Protein AF-A0A1F9RU15-F1 (afdb_monomer_lite)

pLDDT: mean 88.41, std 12.35, range [39.91, 97.62]

Sequence (59 aa):
MKGGSIMPVIQVLELSRRYRNQWVVLDQRYNVLDHGGSLGDLRAKHAAEGRRTFMLVSG

Structure (mmCIF, N/CA/C/O backbone):
data_AF-A0A1F9RU15-F1
#
_entry.id   AF-A0A1F9RU15-F1
#
loop_
_atom_site.group_PDB
_atom_site.id
_atom_site.type_symbol
_atom_site.label_atom_id
_atom_site.label_alt_id
_atom_site.label_comp_id
_atom_site.label_asym_id
_atom_site.label_entity_id
_atom_site.label_seq_id
_atom_site.pdbx_PDB_ins_code
_atom_site.Cartn_x
_atom_site.Cartn_y
_atom_site.Cartn_z
_atom_site.occupancy
_atom_site.B_iso_or_equiv
_atom_site.auth_seq_id
_atom_site.auth_comp_id
_atom_site.auth_asym_id
_atom_site.auth_atom_id
_atom_site.pdbx_PDB_model_num
ATOM 1 N N . MET A 1 1 ? 25.419 -5.989 2.260 1.00 39.91 1 MET A N 1
ATOM 2 C CA . MET A 1 1 ? 24.211 -6.171 3.098 1.00 39.91 1 MET A CA 1
ATOM 3 C C . MET A 1 1 ? 23.073 -5.397 2.443 1.00 39.91 1 MET A C 1
ATOM 5 O O . MET A 1 1 ? 23.219 -4.197 2.265 1.00 39.91 1 MET A O 1
ATOM 9 N N . LYS A 1 2 ? 22.003 -6.054 1.973 1.00 46.38 2 LYS A N 1
ATOM 10 C CA . LYS A 1 2 ? 20.847 -5.346 1.393 1.00 46.38 2 LYS A CA 1
ATOM 11 C C . LYS A 1 2 ? 20.031 -4.776 2.555 1.00 46.38 2 LYS A C 1
ATOM 13 O O . LYS A 1 2 ? 19.283 -5.516 3.181 1.00 46.38 2 LYS A O 1
ATOM 18 N N . GLY A 1 3 ? 20.266 -3.509 2.893 1.00 45.38 3 GLY A N 1
ATOM 19 C CA . GLY A 1 3 ? 19.538 -2.815 3.951 1.00 45.38 3 GLY A CA 1
ATOM 20 C C . GLY A 1 3 ? 18.057 -2.753 3.599 1.00 45.38 3 GLY A C 1
ATOM 21 O O . GLY A 1 3 ? 17.686 -2.139 2.601 1.00 45.38 3 GLY A O 1
ATOM 22 N N . GLY A 1 4 ? 17.218 -3.423 4.388 1.00 60.56 4 GLY A N 1
ATOM 23 C CA . GLY A 1 4 ? 15.802 -3.091 4.421 1.00 60.56 4 GLY A CA 1
ATOM 24 C C . GLY A 1 4 ? 15.705 -1.662 4.932 1.00 60.56 4 GLY A C 1
ATOM 25 O O . GLY A 1 4 ? 16.202 -1.370 6.018 1.00 60.56 4 GLY A O 1
ATOM 26 N N . SER A 1 5 ? 15.155 -0.761 4.121 1.00 70.88 5 SER A N 1
ATOM 27 C CA . SER A 1 5 ? 14.839 0.578 4.603 1.00 70.88 5 SER A CA 1
ATOM 28 C C . SER A 1 5 ? 13.854 0.421 5.773 1.00 70.88 5 SER A C 1
ATOM 30 O O . SER A 1 5 ? 13.024 -0.487 5.771 1.00 70.88 5 SER A O 1
ATOM 32 N N . ILE A 1 6 ? 14.002 1.208 6.832 1.00 81.88 6 ILE A N 1
ATOM 33 C CA . ILE A 1 6 ? 13.093 1.154 7.983 1.00 81.88 6 ILE A CA 1
ATOM 34 C C . ILE A 1 6 ? 12.137 2.326 7.820 1.00 81.88 6 ILE A C 1
ATOM 36 O O . ILE A 1 6 ? 12.577 3.471 7.722 1.00 81.88 6 ILE A O 1
ATOM 40 N N . MET A 1 7 ? 10.835 2.046 7.762 1.00 86.12 7 MET A N 1
AT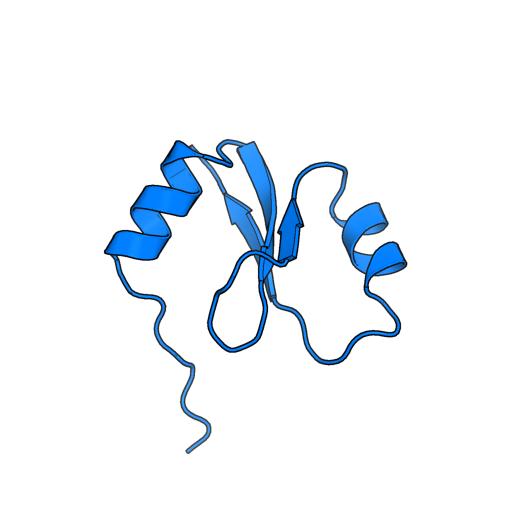OM 41 C CA . MET A 1 7 ? 9.828 3.101 7.706 1.00 86.12 7 MET A CA 1
ATOM 42 C C . MET A 1 7 ? 9.819 3.873 9.039 1.00 86.12 7 MET A C 1
ATOM 44 O O . MET A 1 7 ? 9.726 3.246 10.098 1.00 86.12 7 MET A O 1
ATOM 48 N N . PRO A 1 8 ? 9.894 5.216 9.026 1.00 88.12 8 PRO A N 1
ATOM 49 C CA . PRO A 1 8 ? 9.772 6.023 10.234 1.00 88.12 8 PRO A CA 1
ATOM 50 C C . PRO A 1 8 ? 8.424 5.814 10.936 1.00 88.12 8 PRO A C 1
ATOM 52 O O . PRO A 1 8 ? 7.377 5.791 10.290 1.00 88.12 8 PRO A O 1
ATOM 55 N N . VAL A 1 9 ? 8.426 5.767 12.272 1.00 88.44 9 VAL A N 1
ATOM 56 C CA . VAL A 1 9 ? 7.204 5.597 13.089 1.00 88.44 9 VAL A CA 1
ATOM 57 C C . VAL A 1 9 ? 6.144 6.659 12.778 1.00 88.44 9 VAL A C 1
ATOM 59 O O . VAL A 1 9 ? 4.959 6.347 12.731 1.00 88.44 9 VAL A O 1
ATOM 62 N N . ILE A 1 10 ? 6.557 7.902 12.505 1.00 87.81 10 ILE A N 1
ATOM 63 C CA . ILE A 1 10 ? 5.636 8.991 12.144 1.00 87.81 10 ILE A CA 1
ATOM 64 C C . ILE A 1 10 ? 4.837 8.636 10.881 1.00 87.81 10 ILE A C 1
ATOM 66 O O . ILE A 1 10 ? 3.623 8.819 10.864 1.00 87.81 10 ILE A O 1
ATOM 70 N N . GLN A 1 11 ? 5.483 8.063 9.861 1.00 88.81 11 GLN A N 1
ATOM 71 C CA . GLN A 1 11 ? 4.795 7.643 8.636 1.00 88.81 11 GLN A CA 1
ATOM 72 C C . GLN A 1 11 ? 3.825 6.490 8.901 1.00 88.81 11 GLN A C 1
ATOM 74 O O . GLN A 1 11 ? 2.712 6.515 8.386 1.00 88.81 11 GLN A O 1
ATOM 79 N N . VAL A 1 12 ? 4.195 5.523 9.749 1.00 89.69 12 VAL A N 1
ATOM 80 C CA . VAL A 1 12 ? 3.289 4.430 10.148 1.00 89.69 12 VAL A CA 1
ATOM 81 C C . VAL A 1 12 ? 2.012 4.991 10.780 1.00 89.69 12 VAL A C 1
ATOM 83 O O . VAL A 1 12 ? 0.911 4.613 10.385 1.00 89.69 12 VAL A O 1
ATOM 86 N N . LEU A 1 13 ? 2.142 5.944 11.709 1.00 91.25 13 LEU A N 1
ATOM 87 C CA . LEU A 1 13 ? 0.991 6.579 12.358 1.00 91.25 13 LEU A CA 1
ATOM 88 C C . LEU A 1 13 ? 0.119 7.358 11.363 1.00 91.25 13 LEU A C 1
ATOM 90 O O . LEU A 1 13 ? -1.111 7.317 11.449 1.00 91.25 13 LEU A O 1
ATOM 94 N N . GLU A 1 14 ? 0.730 8.052 10.400 1.00 91.75 14 GLU A N 1
ATOM 95 C CA . GLU A 1 14 ? -0.017 8.735 9.344 1.00 91.75 14 GLU A CA 1
ATOM 96 C C . GLU A 1 14 ? -0.776 7.763 8.437 1.00 91.75 14 GLU A C 1
ATOM 98 O O . GLU A 1 14 ? -1.943 8.025 8.128 1.00 91.75 14 GLU A O 1
ATOM 103 N N . LEU A 1 15 ? -0.159 6.636 8.064 1.00 93.44 15 LEU A N 1
ATOM 104 C CA . LEU A 1 15 ? -0.804 5.587 7.277 1.00 93.44 15 LEU A CA 1
ATOM 105 C C . LEU A 1 15 ? -2.012 5.010 8.021 1.00 93.44 15 LEU A C 1
ATOM 107 O O . LEU A 1 15 ? -3.113 5.008 7.471 1.00 93.44 15 LEU A O 1
ATOM 111 N N . SER A 1 16 ? -1.838 4.616 9.288 1.00 92.81 16 SER A N 1
ATOM 112 C CA . SER A 1 16 ? -2.918 4.090 10.137 1.00 92.81 16 SER A CA 1
ATOM 113 C C . SER A 1 16 ? -4.071 5.073 10.325 1.00 92.81 16 SER A C 1
ATOM 115 O O . SER A 1 16 ? -5.222 4.651 10.439 1.00 92.81 16 SER A O 1
ATOM 117 N N . ARG A 1 17 ? -3.795 6.384 10.342 1.00 93.94 17 ARG A N 1
ATOM 118 C CA . ARG A 1 17 ? -4.833 7.415 10.467 1.00 93.94 17 ARG A CA 1
ATOM 119 C C . ARG A 1 17 ? -5.590 7.659 9.159 1.00 93.94 17 ARG A C 1
ATOM 121 O O . ARG A 1 17 ? -6.797 7.875 9.208 1.00 93.94 17 ARG A O 1
ATOM 128 N N . ARG A 1 18 ? -4.900 7.675 8.013 1.00 94.69 18 ARG A N 1
ATOM 129 C CA . ARG A 1 18 ? 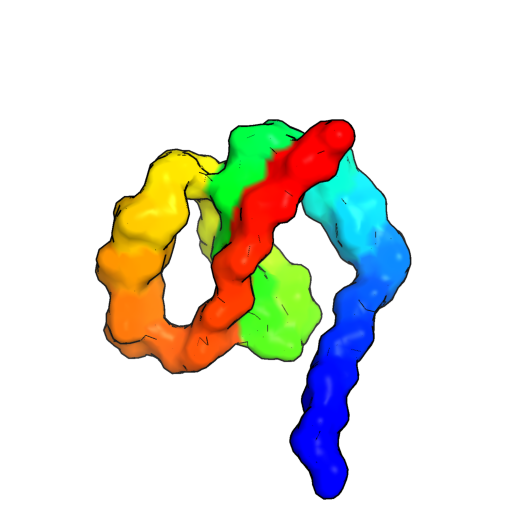-5.484 8.080 6.717 1.00 94.69 18 ARG A CA 1
ATOM 130 C C . ARG A 1 18 ? -6.056 6.918 5.904 1.00 94.69 18 ARG A C 1
ATOM 132 O O . ARG A 1 18 ? -7.065 7.101 5.235 1.00 94.69 18 ARG A O 1
ATOM 139 N N . TYR A 1 19 ? -5.441 5.740 5.977 1.00 95.81 19 TYR A N 1
ATOM 140 C CA . TYR A 1 19 ? -5.745 4.596 5.108 1.00 95.81 19 TYR A CA 1
ATOM 141 C C . TYR A 1 19 ? -6.206 3.367 5.895 1.00 95.81 19 TYR A C 1
ATOM 143 O O . TYR A 1 19 ? -6.011 2.234 5.462 1.00 95.81 19 TYR A O 1
ATOM 151 N N . ARG A 1 20 ? -6.816 3.575 7.069 1.00 94.44 20 ARG A N 1
ATOM 152 C CA . ARG A 1 20 ? -7.334 2.490 7.911 1.00 94.44 20 ARG A CA 1
ATOM 153 C C . ARG A 1 20 ? -8.228 1.546 7.101 1.00 94.44 20 ARG A C 1
ATOM 155 O O . ARG A 1 20 ? -9.161 1.993 6.435 1.00 94.44 20 ARG A O 1
ATOM 162 N N . ASN A 1 21 ? -7.966 0.248 7.229 1.00 94.94 21 ASN A N 1
ATOM 163 C CA . ASN A 1 21 ? -8.654 -0.851 6.550 1.00 94.94 21 ASN A CA 1
ATOM 164 C C . ASN A 1 21 ? -8.569 -0.787 5.017 1.00 94.94 21 ASN A C 1
ATOM 166 O O . ASN A 1 21 ? -9.463 -1.272 4.326 1.00 94.94 21 ASN A O 1
ATOM 170 N N . GLN A 1 22 ? -7.502 -0.194 4.480 1.00 96.56 22 GLN A N 1
ATOM 171 C CA . GLN A 1 22 ? -7.254 -0.124 3.043 1.00 96.56 22 GLN A CA 1
ATOM 172 C C . GLN A 1 22 ? -5.898 -0.730 2.693 1.00 96.56 22 GLN A C 1
ATOM 174 O O . GLN A 1 22 ? -4.950 -0.721 3.483 1.00 96.56 22 GLN A O 1
ATOM 179 N N . TRP A 1 23 ? -5.809 -1.237 1.468 1.00 97.62 23 TRP A N 1
ATOM 180 C CA . TRP A 1 23 ? -4.526 -1.498 0.838 1.00 97.62 23 TRP A CA 1
ATOM 181 C C . TRP A 1 23 ? -3.869 -0.190 0.414 1.00 97.62 23 TRP A C 1
ATOM 183 O O . TRP A 1 23 ? -4.547 0.747 -0.001 1.00 97.62 23 TRP A O 1
ATOM 193 N N . VAL A 1 24 ? -2.546 -0.145 0.509 1.00 97.06 24 VAL A N 1
ATOM 194 C CA . VAL A 1 24 ? -1.720 1.012 0.167 1.00 97.06 24 VAL A CA 1
ATOM 195 C C . VAL A 1 24 ? -0.524 0.533 -0.647 1.00 97.06 24 VAL A C 1
ATOM 197 O O . VAL A 1 24 ? 0.089 -0.493 -0.330 1.00 97.06 24 VAL A O 1
ATOM 200 N N . VAL A 1 25 ? -0.190 1.274 -1.697 1.00 96.50 25 VAL A N 1
ATOM 201 C CA . VAL A 1 25 ? 0.970 1.045 -2.557 1.00 96.50 25 VAL A CA 1
ATOM 202 C C . VAL A 1 25 ? 2.023 2.084 -2.218 1.00 96.50 25 VAL A C 1
ATOM 204 O O . VAL A 1 25 ? 1.758 3.284 -2.268 1.00 96.50 25 VAL A O 1
ATOM 207 N N . LEU A 1 26 ? 3.223 1.621 -1.888 1.00 93.88 26 LEU A N 1
ATOM 208 C CA . LEU A 1 26 ? 4.349 2.466 -1.525 1.00 93.88 26 LEU A CA 1
ATOM 209 C C . LEU A 1 26 ? 5.495 2.315 -2.526 1.00 93.88 26 LEU A C 1
ATOM 211 O O . LEU A 1 26 ? 5.759 1.223 -3.050 1.00 93.88 26 LEU A O 1
ATOM 215 N N . ASP A 1 27 ? 6.222 3.407 -2.741 1.00 91.31 27 ASP A N 1
ATOM 216 C CA . ASP A 1 27 ? 7.515 3.374 -3.417 1.00 91.31 27 ASP A CA 1
ATOM 217 C C . ASP A 1 27 ? 8.637 2.836 -2.494 1.00 91.31 27 ASP A C 1
ATOM 219 O O . ASP A 1 27 ? 8.415 2.399 -1.362 1.00 91.31 27 ASP A O 1
ATOM 223 N N . GLN A 1 28 ? 9.882 2.854 -2.980 1.00 86.88 28 GLN A N 1
ATOM 224 C CA . GLN A 1 28 ? 11.055 2.393 -2.218 1.00 86.88 28 GLN A CA 1
ATOM 225 C C . GLN A 1 28 ? 11.462 3.328 -1.067 1.00 86.88 28 GLN A C 1
ATOM 227 O O . GLN A 1 28 ? 12.272 2.948 -0.222 1.00 86.88 28 GLN A O 1
ATOM 232 N N . ARG A 1 29 ? 10.934 4.553 -1.055 1.00 87.62 29 ARG A N 1
ATOM 233 C CA . ARG A 1 29 ? 11.137 5.575 -0.024 1.00 87.62 29 ARG A CA 1
ATOM 234 C C . ARG A 1 29 ? 9.928 5.689 0.914 1.00 87.62 29 ARG A C 1
ATOM 236 O O . ARG A 1 29 ? 9.896 6.610 1.723 1.00 87.62 29 ARG A O 1
ATOM 243 N N . TYR A 1 30 ? 8.980 4.751 0.827 1.00 89.38 30 TYR A N 1
ATOM 244 C CA . TYR A 1 30 ? 7.741 4.711 1.604 1.00 89.38 30 TYR A CA 1
ATOM 245 C C . TYR A 1 30 ? 6.742 5.842 1.322 1.00 89.38 30 TYR A C 1
ATOM 247 O O . TYR A 1 30 ? 5.850 6.087 2.131 1.00 89.38 30 TYR A O 1
ATOM 255 N N . ASN A 1 31 ? 6.825 6.496 0.163 1.00 90.12 31 ASN A N 1
ATOM 256 C CA . ASN A 1 31 ? 5.778 7.421 -0.268 1.00 90.12 31 ASN A CA 1
ATOM 257 C C . ASN A 1 31 ? 4.566 6.643 -0.776 1.00 90.12 31 ASN A C 1
A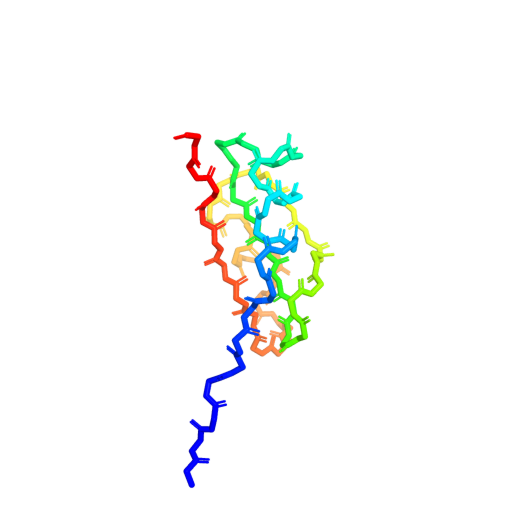TOM 259 O O . ASN A 1 31 ? 4.721 5.685 -1.536 1.00 90.12 31 ASN A O 1
ATOM 263 N N . VAL A 1 32 ? 3.367 7.085 -0.394 1.00 93.94 32 VAL A N 1
ATOM 264 C CA . VAL A 1 32 ? 2.108 6.533 -0.905 1.00 93.94 32 VAL A CA 1
ATOM 265 C C . VAL A 1 32 ? 1.931 6.941 -2.360 1.00 93.94 32 VAL A C 1
ATOM 267 O O . VAL A 1 32 ? 1.897 8.127 -2.676 1.00 93.94 32 VAL A O 1
ATOM 270 N N . LEU A 1 33 ? 1.816 5.946 -3.233 1.00 94.56 33 LEU A N 1
ATOM 271 C CA . LEU A 1 33 ? 1.540 6.124 -4.657 1.00 94.56 33 LEU A CA 1
ATOM 272 C C . LEU A 1 33 ? 0.060 5.916 -4.975 1.00 94.56 33 LEU A C 1
ATOM 274 O O . LEU A 1 33 ? -0.484 6.604 -5.831 1.00 94.56 33 LEU A O 1
ATOM 278 N N . ASP A 1 34 ? -0.568 4.954 -4.299 1.00 96.56 34 ASP A N 1
ATOM 279 C CA . ASP A 1 34 ? -1.965 4.587 -4.514 1.00 96.56 34 ASP A CA 1
ATOM 280 C C . ASP A 1 34 ? -2.546 3.892 -3.278 1.00 96.56 34 ASP A C 1
ATOM 282 O O . ASP A 1 34 ? -1.799 3.442 -2.402 1.00 96.56 34 ASP A O 1
ATOM 286 N N . HIS A 1 35 ? -3.872 3.801 -3.191 1.00 96.69 35 HIS A N 1
ATOM 287 C CA . HIS A 1 35 ? -4.561 3.133 -2.090 1.00 96.69 35 HIS A CA 1
ATOM 288 C C . HIS A 1 35 ? -6.003 2.740 -2.439 1.00 96.69 35 HIS A C 1
ATOM 290 O O . HIS A 1 35 ? -6.587 3.193 -3.420 1.00 96.69 35 HIS A O 1
ATOM 296 N N . GLY A 1 36 ? -6.604 1.922 -1.576 1.00 94.31 36 GLY A N 1
ATOM 297 C CA . GLY A 1 36 ? -7.970 1.433 -1.738 1.00 94.31 36 GLY A CA 1
ATOM 298 C C . GLY A 1 36 ? -8.072 0.249 -2.701 1.00 94.31 36 GLY A C 1
ATOM 299 O O . GLY A 1 36 ? -7.072 -0.369 -3.058 1.00 94.31 36 GLY A O 1
ATOM 300 N N . GLY A 1 37 ? -9.304 -0.103 -3.081 1.00 91.88 37 GLY A N 1
ATOM 301 C CA . GLY A 1 37 ? -9.576 -1.261 -3.938 1.00 91.88 37 GLY A CA 1
ATOM 302 C C . GLY A 1 37 ? -9.119 -2.597 -3.338 1.00 91.88 37 GLY A C 1
ATOM 303 O O . GLY A 1 37 ? -8.800 -2.707 -2.149 1.00 91.88 37 GLY A O 1
ATOM 304 N N . SER A 1 38 ? -9.106 -3.642 -4.168 1.00 95.69 38 SER A N 1
ATOM 305 C CA . SER A 1 38 ? -8.522 -4.927 -3.787 1.00 95.69 38 SER A CA 1
ATOM 306 C C . SER A 1 38 ? -7.012 -4.951 -4.059 1.00 95.69 38 SER A C 1
ATOM 308 O O . SER A 1 38 ? -6.502 -4.242 -4.928 1.00 95.69 38 SER A O 1
ATOM 310 N N . LEU A 1 39 ? -6.278 -5.828 -3.366 1.00 95.94 39 LEU A N 1
ATOM 311 C CA . LEU A 1 39 ? 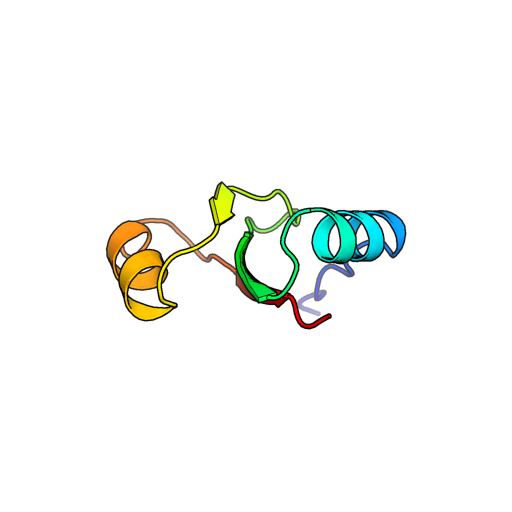-4.856 -6.061 -3.655 1.00 95.94 39 LEU A CA 1
ATOM 312 C C . LEU A 1 39 ? -4.614 -6.460 -5.122 1.00 95.94 39 LEU A C 1
ATOM 314 O O . LEU A 1 39 ? -3.575 -6.119 -5.688 1.00 95.94 39 LEU A O 1
ATOM 318 N N . GLY A 1 40 ? -5.547 -7.205 -5.723 1.00 96.69 40 GLY A N 1
ATOM 319 C CA . GLY A 1 40 ? -5.452 -7.654 -7.111 1.00 96.69 40 GLY A CA 1
ATOM 320 C C . GLY A 1 40 ? -5.463 -6.485 -8.090 1.00 96.69 40 GLY A C 1
ATOM 321 O O . GLY A 1 40 ? -4.581 -6.404 -8.943 1.00 96.69 40 GLY A O 1
ATOM 322 N N . ASP A 1 41 ? -6.389 -5.546 -7.900 1.00 95.94 41 ASP A N 1
ATOM 323 C CA . ASP A 1 41 ? -6.531 -4.367 -8.761 1.00 95.94 41 ASP A CA 1
ATOM 324 C C . ASP A 1 41 ? -5.291 -3.475 -8.687 1.00 95.94 41 ASP A C 1
ATOM 326 O O . ASP A 1 41 ? -4.741 -3.077 -9.714 1.00 95.94 41 ASP A O 1
ATOM 330 N N . LEU A 1 42 ? -4.786 -3.230 -7.471 1.00 96.62 42 LEU A N 1
ATOM 331 C CA . LEU A 1 42 ? -3.566 -2.447 -7.263 1.00 96.62 42 LEU A CA 1
ATOM 332 C C . LEU A 1 42 ? -2.345 -3.112 -7.912 1.00 96.62 42 LEU A C 1
ATOM 334 O O . LEU A 1 42 ? -1.519 -2.439 -8.530 1.00 96.62 42 LEU A O 1
ATOM 338 N N . ARG A 1 43 ? -2.215 -4.440 -7.806 1.00 95.31 43 ARG A N 1
ATOM 339 C CA . ARG A 1 43 ? -1.124 -5.176 -8.463 1.00 95.31 43 ARG A CA 1
ATOM 340 C C . ARG A 1 43 ? -1.232 -5.129 -9.979 1.00 95.31 43 ARG A C 1
ATOM 342 O O .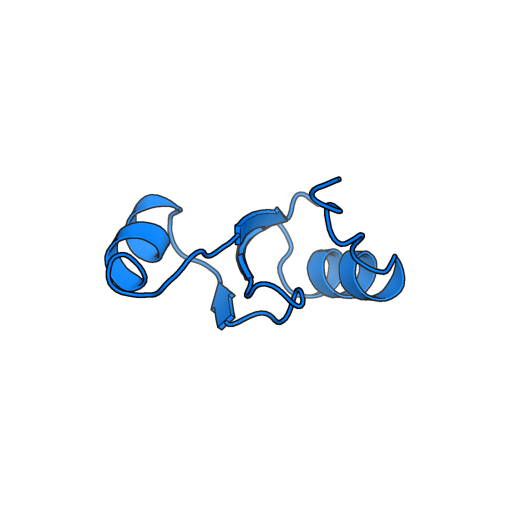 ARG A 1 43 ? -0.210 -4.942 -10.627 1.00 95.31 43 ARG A O 1
ATOM 349 N N . ALA A 1 44 ? -2.433 -5.289 -10.530 1.00 94.75 44 ALA A N 1
ATOM 350 C CA . ALA A 1 44 ? -2.661 -5.204 -11.968 1.00 94.75 44 ALA A CA 1
ATOM 351 C C . ALA A 1 44 ? -2.323 -3.802 -12.498 1.00 94.75 44 ALA A C 1
ATOM 353 O O . ALA A 1 44 ? -1.598 -3.679 -13.483 1.00 94.75 44 ALA A O 1
ATOM 354 N N . LYS A 1 45 ? -2.765 -2.752 -11.792 1.00 95.25 45 LYS A N 1
ATOM 355 C CA . LYS A 1 45 ? -2.493 -1.350 -12.132 1.00 95.25 45 LYS A CA 1
ATOM 356 C C . LYS A 1 45 ? -0.999 -1.023 -12.137 1.00 95.25 45 LYS A C 1
ATOM 358 O O . LYS A 1 45 ? -0.530 -0.357 -13.053 1.00 95.25 45 LYS A O 1
ATOM 363 N N . HIS A 1 46 ? -0.247 -1.528 -11.159 1.00 94.25 46 HIS A N 1
ATOM 364 C CA . HIS A 1 46 ? 1.185 -1.246 -11.016 1.00 94.25 46 HIS A CA 1
ATOM 365 C C . HIS A 1 46 ? 2.101 -2.366 -11.541 1.00 94.25 46 HIS A C 1
ATOM 367 O O . HIS A 1 46 ? 3.291 -2.376 -11.228 1.00 94.25 46 HIS A O 1
ATOM 373 N N . ALA A 1 47 ? 1.590 -3.309 -12.341 1.00 88.31 47 ALA A N 1
ATOM 374 C CA . ALA A 1 47 ? 2.356 -4.470 -12.810 1.00 88.31 47 ALA A CA 1
ATOM 375 C C . ALA A 1 47 ? 3.573 -4.094 -13.676 1.00 88.31 47 ALA A C 1
ATOM 377 O O . ALA A 1 47 ? 4.596 -4.775 -13.636 1.00 88.31 47 ALA A O 1
ATOM 378 N N . ALA A 1 48 ? 3.464 -3.011 -14.452 1.00 87.31 48 ALA A N 1
ATOM 379 C CA . ALA A 1 48 ? 4.535 -2.510 -15.316 1.00 87.31 48 ALA A CA 1
ATOM 380 C C . ALA A 1 48 ? 5.521 -1.580 -14.586 1.00 87.31 48 ALA A C 1
ATOM 382 O O . ALA A 1 48 ? 6.554 -1.201 -15.139 1.00 87.31 48 ALA A O 1
ATOM 383 N N . GLU A 1 49 ? 5.211 -1.189 -13.352 1.00 81.25 49 GLU A N 1
ATOM 384 C CA . GLU A 1 49 ? 6.031 -0.270 -12.584 1.00 81.25 49 GLU A CA 1
ATOM 385 C C . GLU A 1 49 ? 7.033 -1.049 -11.731 1.00 81.25 49 GLU A C 1
ATOM 387 O O . GLU A 1 49 ? 6.712 -2.084 -11.148 1.00 81.25 49 GLU A O 1
ATOM 392 N N . GLY A 1 50 ? 8.276 -0.561 -11.656 1.00 80.56 50 GLY A N 1
ATOM 393 C CA . GLY A 1 50 ? 9.330 -1.201 -10.867 1.00 80.56 50 GLY A CA 1
ATOM 394 C C . GLY A 1 50 ? 8.920 -1.462 -9.410 1.00 80.56 50 GLY A C 1
ATOM 395 O O . GLY A 1 50 ? 7.921 -0.947 -8.925 1.00 80.56 50 GLY A O 1
ATOM 396 N N . ARG A 1 51 ? 9.723 -2.247 -8.680 1.00 85.38 51 ARG A N 1
ATOM 397 C CA . ARG A 1 51 ? 9.389 -2.787 -7.344 1.00 85.38 51 ARG A CA 1
ATOM 398 C C . ARG A 1 51 ? 8.564 -1.826 -6.461 1.00 85.38 51 ARG A C 1
ATOM 400 O O . ARG A 1 51 ? 9.075 -0.794 -6.018 1.00 85.38 51 ARG A O 1
ATOM 407 N N . ARG A 1 52 ? 7.323 -2.232 -6.171 1.00 90.69 52 ARG A N 1
ATOM 408 C CA . ARG A 1 52 ? 6.382 -1.591 -5.239 1.00 90.69 52 ARG A CA 1
ATOM 409 C C . ARG A 1 52 ? 6.220 -2.413 -3.966 1.00 90.69 52 ARG A C 1
ATOM 411 O O . ARG A 1 52 ? 6.354 -3.638 -3.991 1.00 90.69 52 ARG A O 1
ATOM 418 N N . THR A 1 53 ? 5.907 -1.732 -2.871 1.00 92.94 53 THR A N 1
ATOM 419 C CA . THR A 1 53 ? 5.510 -2.370 -1.613 1.00 92.94 53 THR A CA 1
ATOM 420 C C . THR A 1 53 ? 4.001 -2.250 -1.470 1.00 92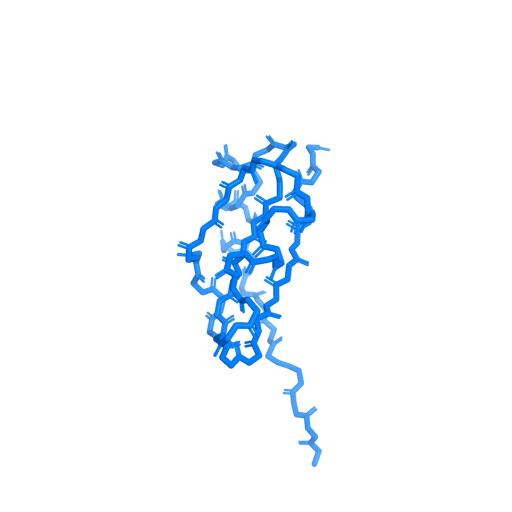.94 53 THR A C 1
ATOM 422 O O . THR A 1 53 ? 3.467 -1.152 -1.557 1.00 92.94 53 THR A O 1
ATOM 425 N N . PHE A 1 54 ? 3.316 -3.368 -1.246 1.00 94.62 54 PHE A N 1
ATOM 426 C CA . PHE A 1 54 ? 1.873 -3.400 -1.012 1.00 94.62 54 PHE A CA 1
ATOM 427 C C . PHE A 1 54 ? 1.636 -3.719 0.460 1.00 94.62 54 PHE A C 1
ATOM 429 O O . PHE A 1 54 ? 2.129 -4.736 0.951 1.00 94.62 54 PHE A O 1
ATOM 436 N N . MET A 1 55 ? 0.906 -2.858 1.158 1.00 94.69 55 MET A N 1
ATOM 437 C CA . MET A 1 55 ? 0.665 -2.964 2.595 1.00 94.69 55 MET A CA 1
ATOM 438 C C . MET A 1 55 ? -0.830 -2.859 2.876 1.00 94.69 55 MET A C 1
ATOM 440 O O . MET A 1 55 ? -1.480 -1.935 2.396 1.00 94.69 55 MET A O 1
ATOM 444 N N . LEU A 1 56 ? -1.367 -3.785 3.670 1.00 95.50 56 LEU A N 1
ATOM 445 C CA . LEU A 1 56 ? -2.684 -3.619 4.274 1.00 95.50 56 LEU A CA 1
ATOM 446 C C . LEU A 1 56 ? -2.508 -2.831 5.569 1.00 95.50 56 LEU A C 1
ATOM 448 O O . LEU A 1 56 ? -1.775 -3.265 6.457 1.00 95.50 56 LEU A O 1
ATOM 452 N N . VAL A 1 57 ? -3.178 -1.688 5.681 1.00 94.12 57 VAL A N 1
ATOM 453 C CA . VAL A 1 57 ? -3.191 -0.907 6.918 1.00 94.12 57 VAL A CA 1
ATOM 454 C C . VAL A 1 57 ? -4.365 -1.380 7.765 1.00 94.12 57 VAL A C 1
ATOM 456 O O . VAL A 1 57 ? -5.510 -0.992 7.536 1.00 94.12 57 VAL A O 1
ATOM 459 N N . SER A 1 58 ? -4.088 -2.245 8.737 1.00 86.56 58 SER A N 1
ATOM 460 C CA . SER A 1 58 ? -5.075 -2.666 9.734 1.00 86.56 58 SER A CA 1
ATOM 461 C C . SER A 1 58 ? -5.244 -1.602 10.822 1.00 86.56 58 SER A C 1
ATOM 463 O O . SER A 1 58 ? -4.270 -0.955 11.217 1.00 86.56 58 SER A O 1
ATOM 465 N N . GLY A 1 59 ? -6.490 -1.404 11.261 1.00 72.19 59 GLY A N 1
ATOM 466 C CA . GLY A 1 59 ? -6.840 -0.535 12.389 1.00 72.19 59 GLY A CA 1
ATOM 467 C C . GLY A 1 59 ? -6.536 -1.132 13.752 1.00 72.19 59 GLY A C 1
ATOM 468 O O . GLY A 1 59 ? -6.406 -2.372 13.841 1.00 72.19 59 GLY A O 1
#

Radius of gyration: 11.69 Å; chains: 1; bounding box: 34×17×28 Å

Foldseek 3Di:
DPDQDDDDPVLLVVCLVPQEQKKFKADSNRDTPDMHDDPVVVCVVCVVPPDIDIDGRHD

Secondary structure (DSSP, 8-state):
---PPPPPHHHHHHHHHHSTTEEEEE-TT--EEEE-S-HHHHHHHTTTSS--EEEEE--